Protein AF-A0A8A4ZBW6-F1 (afdb_monomer)

Sequence (138 aa):
MARTRNILTATLVFNSLSALGGGLALVAGALPVPMYLLRNTPFDSFVIPGLFLAIVIGGSSAAAAVASCARMPRSLLVAGAAGVILIGWIAGETILIEGFSWLQGLYLLTGATVVALATHLAGGARSPHRLGRDATRT

pLDDT: mean 86.12, std 10.85, range [53.72, 96.56]

Radius of gyration: 19.09 Å; Cα contacts (8 Å, |Δi|>4): 157; chains: 1; bounding box: 66×22×53 Å

Organism: NCBI:txid2819238

Foldseek 3Di:
DVVLLVLLLVLLQVQLVCLQVQLVCQLVVVDPDDQVLCVQPPDNGSNVVSCCSNCVLNVLSVVLSVCSVVVPPCSLVSQLVSLVSQLVSLVVSCVRSVDDDPVSVVSNVSSVSSNVSSVVVVVVVPPPPPPDPPPPDD

Nearest PDB structures (foldseek):
  1x8z-assembly1_A-2  TM=5.161E-01  e=1.868E+00  Arabidopsis thaliana
  1x8z-assembly3_A  TM=5.161E-01  e=1.868E+00  Arabidopsis thaliana
  1x8z-assembly2_C  TM=4.757E-01  e=4.502E+00  Arabidopsis thaliana
  1x91-assembly1_A  TM=4.937E-01  e=6.035E+00  Arabidopsis thaliana

Mean predicted aligned error: 7.24 Å

Structure (mmCIF, N/CA/C/O backbone):
data_AF-A0A8A4ZBW6-F1
#
_entry.id   AF-A0A8A4ZBW6-F1
#
loop_
_atom_site.group_PDB
_atom_site.id
_atom_site.type_symbol
_atom_site.label_atom_id
_atom_site.label_alt_id
_atom_site.label_comp_id
_atom_site.label_asym_id
_atom_site.label_entity_id
_atom_site.label_seq_id
_atom_site.pdbx_PDB_ins_code
_atom_site.Cartn_x
_atom_site.Cartn_y
_atom_site.Cartn_z
_atom_site.occupancy
_atom_site.B_iso_or_equiv
_atom_site.auth_seq_id
_atom_site.auth_comp_id
_atom_site.auth_asym_id
_atom_site.auth_atom_id
_atom_site.pdbx_PDB_model_num
ATOM 1 N N . MET A 1 1 ? -13.728 -8.208 17.124 1.00 68.94 1 MET A N 1
ATOM 2 C CA . MET A 1 1 ? -13.418 -6.799 16.781 1.00 68.94 1 MET A CA 1
ATOM 3 C C . MET A 1 1 ? -11.929 -6.466 16.926 1.00 68.94 1 MET A C 1
ATOM 5 O O . MET A 1 1 ? -11.327 -6.091 15.929 1.00 68.94 1 MET A O 1
ATOM 9 N N . ALA A 1 2 ? -11.301 -6.634 18.102 1.00 78.62 2 ALA A N 1
ATOM 10 C CA . ALA A 1 2 ? -9.890 -6.254 18.306 1.00 78.62 2 ALA A CA 1
ATOM 11 C C . ALA A 1 2 ? -8.892 -7.005 17.396 1.00 78.62 2 ALA A C 1
ATOM 13 O O . ALA A 1 2 ? -8.080 -6.366 16.736 1.00 78.62 2 ALA A O 1
ATOM 14 N N . ARG A 1 3 ? -9.005 -8.341 17.278 1.00 86.69 3 ARG A N 1
ATOM 15 C CA . ARG A 1 3 ? -8.146 -9.144 16.380 1.00 86.69 3 ARG A CA 1
ATOM 16 C C . ARG A 1 3 ? -8.216 -8.681 14.922 1.00 86.69 3 ARG A C 1
ATOM 18 O O . ARG A 1 3 ? -7.185 -8.457 14.309 1.00 86.69 3 ARG A O 1
ATOM 25 N N . THR A 1 4 ? -9.421 -8.478 14.391 1.00 87.88 4 THR A N 1
ATOM 26 C CA . THR A 1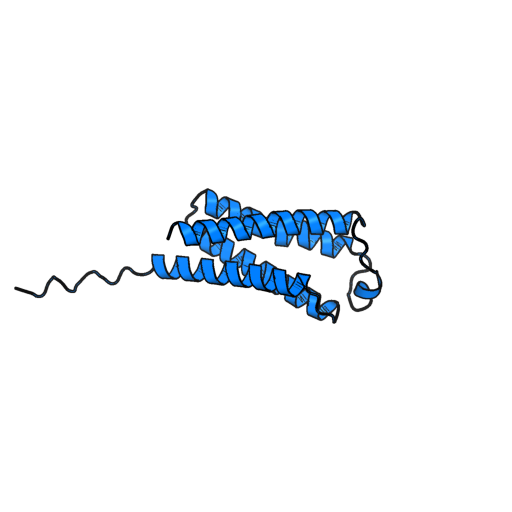 4 ? -9.653 -8.038 13.005 1.00 87.88 4 THR A CA 1
ATOM 27 C C . THR A 1 4 ? -8.993 -6.691 12.710 1.00 87.88 4 THR A C 1
ATOM 29 O O . THR A 1 4 ? -8.374 -6.523 11.665 1.00 87.88 4 THR A O 1
ATOM 32 N N . ARG A 1 5 ? -9.076 -5.738 13.650 1.00 87.31 5 ARG A N 1
ATOM 33 C CA . ARG A 1 5 ? -8.444 -4.423 13.492 1.00 87.31 5 ARG A CA 1
ATOM 34 C C . ARG A 1 5 ? -6.919 -4.508 13.557 1.00 87.31 5 ARG A C 1
ATOM 36 O O . ARG A 1 5 ? -6.253 -3.821 12.797 1.00 87.31 5 ARG A O 1
ATOM 43 N N . ASN A 1 6 ? -6.379 -5.377 14.413 1.00 91.62 6 ASN A N 1
ATOM 44 C CA . ASN A 1 6 ? -4.936 -5.610 14.482 1.00 91.62 6 ASN A CA 1
ATOM 45 C C . ASN A 1 6 ? -4.400 -6.219 13.182 1.00 91.62 6 ASN A C 1
ATOM 47 O O . ASN A 1 6 ? -3.356 -5.782 12.713 1.00 91.62 6 ASN A O 1
ATOM 51 N N . ILE A 1 7 ? -5.123 -7.174 12.582 1.00 94.00 7 ILE A N 1
ATOM 52 C CA . ILE A 1 7 ? -4.751 -7.757 11.284 1.00 94.00 7 ILE A CA 1
ATOM 53 C C . ILE A 1 7 ? -4.755 -6.671 10.204 1.00 94.00 7 ILE A C 1
ATOM 55 O O . ILE A 1 7 ? -3.763 -6.529 9.502 1.00 94.00 7 ILE A O 1
ATOM 59 N N . LEU A 1 8 ? -5.811 -5.850 10.132 1.00 93.31 8 LEU A N 1
ATOM 60 C CA . LEU A 1 8 ? -5.886 -4.732 9.186 1.00 93.31 8 LEU A CA 1
ATOM 61 C C . LEU A 1 8 ? -4.674 -3.797 9.318 1.00 93.31 8 LEU A C 1
ATOM 63 O O . LEU A 1 8 ? -4.006 -3.513 8.327 1.00 93.31 8 LEU A O 1
ATOM 67 N N . THR A 1 9 ? -4.368 -3.343 10.538 1.00 93.56 9 THR A N 1
ATOM 68 C CA . THR A 1 9 ? -3.215 -2.470 10.787 1.00 93.56 9 THR A CA 1
ATOM 69 C C . THR A 1 9 ? -1.902 -3.152 10.408 1.00 93.56 9 THR A C 1
ATOM 71 O O . THR A 1 9 ? -1.068 -2.525 9.763 1.00 93.56 9 THR A O 1
ATOM 74 N N . ALA A 1 10 ? -1.714 -4.426 10.762 1.00 95.81 10 ALA A N 1
ATOM 75 C CA . ALA A 1 10 ? -0.501 -5.169 10.430 1.00 95.81 10 ALA A CA 1
ATOM 76 C C . ALA A 1 10 ? -0.305 -5.291 8.911 1.00 95.81 10 ALA A C 1
ATOM 78 O O . ALA A 1 10 ? 0.793 -5.041 8.419 1.00 95.81 10 ALA A O 1
ATOM 79 N N . THR A 1 11 ? -1.367 -5.594 8.158 1.00 94.69 11 THR A N 1
ATOM 80 C CA . THR A 1 11 ? -1.314 -5.654 6.690 1.00 94.69 11 THR A CA 1
ATOM 81 C C . THR A 1 11 ? -1.006 -4.288 6.075 1.00 94.69 11 THR A C 1
ATOM 83 O O . THR A 1 11 ? -0.214 -4.211 5.141 1.00 94.69 11 THR A O 1
ATOM 86 N N . LEU A 1 12 ? -1.568 -3.199 6.611 1.00 94.88 12 LEU A N 1
ATOM 87 C CA . LEU A 1 12 ? -1.273 -1.837 6.147 1.00 94.88 12 LEU A CA 1
ATOM 88 C C . LEU A 1 12 ? 0.181 -1.430 6.412 1.00 94.88 12 LEU A C 1
ATOM 90 O O . LEU A 1 12 ? 0.821 -0.848 5.539 1.00 94.88 12 LEU A O 1
ATOM 94 N N . VAL A 1 13 ? 0.715 -1.756 7.594 1.00 96.44 13 VAL A N 1
ATOM 95 C CA . VAL A 1 13 ? 2.126 -1.510 7.929 1.00 96.44 13 VAL A CA 1
ATOM 96 C C . VAL A 1 13 ? 3.037 -2.321 7.014 1.00 96.44 13 VAL A C 1
ATOM 98 O O . VAL A 1 13 ? 3.977 -1.763 6.456 1.00 96.44 13 VAL A O 1
ATOM 101 N N . PHE A 1 14 ? 2.734 -3.604 6.809 1.00 96.56 14 PHE A N 1
ATOM 102 C CA . PHE A 1 14 ? 3.474 -4.455 5.879 1.00 96.56 14 PHE A CA 1
ATOM 103 C C . PHE A 1 14 ? 3.480 -3.862 4.465 1.00 96.56 14 PHE A C 1
ATOM 105 O O . PHE A 1 14 ? 4.548 -3.604 3.921 1.00 96.56 14 PHE A O 1
ATOM 112 N N . ASN A 1 15 ? 2.305 -3.550 3.909 1.00 95.00 15 ASN A N 1
ATOM 113 C CA . ASN A 1 15 ? 2.189 -2.959 2.575 1.00 95.00 15 ASN A CA 1
ATOM 114 C C . ASN A 1 15 ? 2.945 -1.628 2.469 1.00 95.00 15 ASN A C 1
ATOM 116 O O . ASN A 1 15 ? 3.604 -1.382 1.464 1.00 95.00 15 ASN A O 1
ATOM 120 N N . SER A 1 16 ? 2.885 -0.786 3.505 1.00 94.94 16 SER A N 1
ATOM 121 C CA . SER A 1 16 ? 3.609 0.484 3.540 1.00 94.94 16 SER A CA 1
ATOM 122 C C . SER A 1 16 ? 5.123 0.280 3.499 1.00 94.94 16 SER A C 1
ATOM 124 O O . SER A 1 16 ? 5.782 0.831 2.620 1.00 94.94 16 SER A O 1
ATOM 126 N N . LEU A 1 17 ? 5.674 -0.542 4.395 1.00 95.94 17 LEU A N 1
ATOM 127 C CA . LEU A 1 17 ? 7.116 -0.789 4.464 1.00 95.94 17 LEU A CA 1
ATOM 128 C C . LEU A 1 17 ? 7.634 -1.461 3.191 1.00 95.94 17 LEU A C 1
ATOM 130 O O . LEU A 1 17 ? 8.662 -1.050 2.655 1.00 95.94 17 LEU A O 1
ATOM 134 N N . SER A 1 18 ? 6.900 -2.446 2.678 1.00 93.50 18 SER A N 1
ATOM 135 C CA . SER A 1 18 ? 7.243 -3.136 1.440 1.00 93.50 18 SER A CA 1
ATOM 136 C C . SER A 1 18 ? 7.199 -2.213 0.223 1.00 93.50 18 SER A C 1
ATOM 138 O O . SER A 1 18 ? 8.109 -2.266 -0.600 1.00 93.50 18 SER A O 1
ATOM 140 N N . ALA A 1 19 ? 6.193 -1.339 0.107 1.00 92.19 19 ALA A N 1
ATOM 141 C CA . ALA A 1 19 ? 6.081 -0.405 -1.013 1.00 92.19 19 ALA A CA 1
ATOM 142 C C . ALA A 1 19 ? 7.113 0.730 -0.940 1.00 92.19 19 ALA A C 1
ATOM 144 O O . ALA A 1 19 ? 7.673 1.111 -1.965 1.00 92.19 19 ALA A O 1
ATOM 145 N N . LEU A 1 20 ? 7.418 1.234 0.260 1.00 93.12 20 LEU A N 1
ATOM 146 C CA . LEU A 1 20 ? 8.490 2.211 0.465 1.00 93.12 20 LEU A CA 1
ATOM 147 C C . LEU A 1 20 ? 9.855 1.603 0.134 1.00 93.12 20 LEU A C 1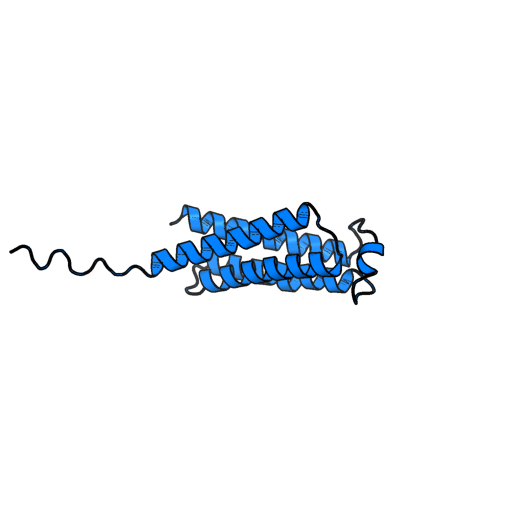
ATOM 149 O O . LEU A 1 20 ? 10.608 2.182 -0.644 1.00 93.12 20 LEU A O 1
ATOM 153 N N . GLY A 1 21 ? 10.156 0.421 0.677 1.00 92.38 21 GLY A N 1
ATOM 154 C CA . GLY A 1 21 ? 11.413 -0.278 0.417 1.00 92.38 21 GLY A CA 1
ATOM 155 C C . GLY A 1 21 ? 11.563 -0.673 -1.051 1.00 92.38 21 GLY A C 1
ATOM 156 O O . GLY A 1 21 ? 12.582 -0.368 -1.665 1.00 92.38 21 GLY A O 1
ATOM 157 N N . GLY A 1 22 ? 10.532 -1.288 -1.633 1.00 89.44 22 GLY A N 1
ATOM 158 C CA . GLY A 1 22 ? 10.510 -1.679 -3.041 1.00 89.44 22 GLY A CA 1
ATOM 159 C C . GLY A 1 22 ? 10.598 -0.480 -3.982 1.00 89.44 22 GLY A C 1
ATOM 160 O O . GLY A 1 22 ? 11.416 -0.492 -4.895 1.00 89.44 22 GLY A O 1
ATOM 161 N N . GLY A 1 23 ? 9.826 0.580 -3.727 1.00 90.75 23 GLY A N 1
ATOM 162 C CA . GLY A 1 23 ? 9.845 1.805 -4.527 1.00 90.75 23 GLY A CA 1
ATOM 163 C C . GLY A 1 23 ? 11.197 2.516 -4.487 1.00 90.75 23 GLY A C 1
ATOM 164 O O . GLY A 1 23 ? 11.744 2.844 -5.537 1.00 90.75 23 GLY A O 1
ATOM 165 N N . LEU A 1 24 ? 11.789 2.689 -3.300 1.00 92.19 24 LEU A N 1
ATOM 166 C CA . LEU A 1 24 ? 13.118 3.297 -3.156 1.00 92.19 24 LEU A CA 1
ATOM 167 C C . LEU A 1 24 ? 14.220 2.440 -3.788 1.00 92.19 24 LEU A C 1
ATOM 169 O O . LEU A 1 24 ? 15.086 2.979 -4.473 1.00 92.19 24 LEU A O 1
ATOM 173 N N . ALA A 1 25 ? 14.179 1.119 -3.603 1.00 90.56 25 ALA A N 1
ATOM 174 C CA . ALA A 1 25 ? 15.142 0.211 -4.222 1.00 90.56 25 ALA A CA 1
ATOM 175 C C . ALA A 1 25 ? 15.031 0.220 -5.755 1.00 90.56 25 ALA A C 1
ATOM 177 O O . ALA A 1 25 ? 16.046 0.134 -6.447 1.00 90.56 25 ALA A O 1
ATOM 178 N N . LEU A 1 26 ? 13.814 0.372 -6.283 1.00 88.38 26 LEU A N 1
ATOM 179 C CA . LEU A 1 26 ? 13.565 0.481 -7.714 1.00 88.38 26 LEU A CA 1
ATOM 180 C C . LEU A 1 26 ? 14.090 1.810 -8.283 1.00 88.38 26 LEU A C 1
ATOM 182 O O . LEU A 1 26 ? 14.771 1.806 -9.306 1.00 88.38 26 LEU A O 1
ATOM 186 N N . VAL A 1 27 ? 13.857 2.930 -7.587 1.00 90.12 27 VAL A N 1
ATOM 187 C CA . VAL A 1 27 ? 14.416 4.248 -7.951 1.00 90.12 27 VAL A CA 1
ATOM 188 C C . VAL A 1 27 ? 15.945 4.237 -7.910 1.00 90.12 27 VAL A C 1
ATOM 190 O O . VAL A 1 27 ? 16.585 4.799 -8.793 1.00 90.12 27 VAL A O 1
ATOM 193 N N . ALA A 1 28 ? 16.536 3.578 -6.912 1.00 89.38 28 ALA A N 1
ATOM 194 C CA . ALA A 1 28 ? 17.984 3.460 -6.770 1.00 89.38 28 ALA A CA 1
ATOM 195 C C . ALA A 1 28 ? 18.630 2.501 -7.790 1.00 89.38 28 ALA A C 1
ATOM 197 O O . ALA A 1 28 ? 19.853 2.383 -7.813 1.00 89.38 28 ALA A O 1
ATOM 198 N N . GLY A 1 29 ? 17.837 1.777 -8.592 1.00 84.94 29 GLY A N 1
ATOM 199 C CA . GLY A 1 29 ? 18.344 0.733 -9.489 1.00 84.94 29 GLY A CA 1
ATOM 200 C C . GLY A 1 29 ? 18.975 -0.452 -8.748 1.00 84.94 29 GLY A C 1
ATOM 201 O O . GLY A 1 29 ? 19.755 -1.201 -9.329 1.00 84.94 29 GLY A O 1
ATOM 202 N N . ALA A 1 30 ? 18.661 -0.622 -7.461 1.00 84.00 30 ALA A N 1
ATOM 203 C CA . ALA A 1 30 ? 19.219 -1.671 -6.611 1.00 84.00 30 ALA A CA 1
ATOM 204 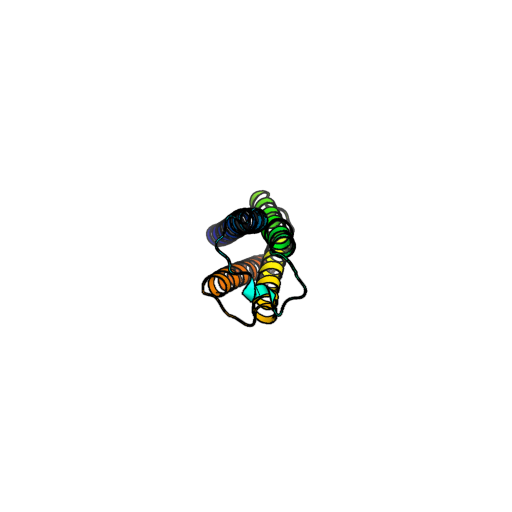C C . ALA A 1 30 ? 18.547 -3.037 -6.836 1.00 84.00 30 ALA A C 1
ATOM 206 O O . ALA A 1 30 ? 19.057 -4.064 -6.389 1.00 84.00 30 ALA A O 1
ATOM 207 N N . LEU A 1 31 ? 17.394 -3.057 -7.514 1.00 80.06 31 LEU A N 1
ATOM 208 C CA . LEU A 1 31 ? 16.702 -4.282 -7.896 1.00 80.06 31 LEU A CA 1
ATOM 209 C C . LEU A 1 31 ? 17.131 -4.714 -9.308 1.00 80.06 31 LEU A C 1
ATOM 211 O O . LEU A 1 31 ? 17.106 -3.887 -10.220 1.00 80.06 31 LEU A O 1
ATOM 215 N N . PRO A 1 32 ? 17.459 -6.001 -9.529 1.00 76.50 32 PRO A N 1
ATOM 216 C CA . PRO A 1 32 ? 17.844 -6.528 -10.837 1.00 76.50 32 PRO A CA 1
ATOM 217 C C . PRO A 1 32 ? 16.608 -6.737 -11.730 1.00 76.50 32 PRO A C 1
ATOM 219 O O . PRO A 1 32 ? 16.283 -7.859 -12.119 1.00 76.50 32 PRO A O 1
ATOM 222 N N . VAL A 1 33 ? 15.874 -5.659 -12.018 1.00 78.19 33 VAL A N 1
ATOM 223 C CA . VAL A 1 33 ? 14.667 -5.691 -12.852 1.00 78.19 33 VAL A CA 1
ATOM 224 C C . VAL A 1 33 ? 15.048 -5.380 -14.302 1.00 78.19 33 VAL A C 1
ATOM 226 O O . VAL A 1 33 ? 15.660 -4.344 -14.568 1.00 78.19 33 VAL A O 1
ATOM 229 N N . PRO A 1 34 ? 14.721 -6.256 -15.262 1.00 80.44 34 PRO A N 1
ATOM 230 C CA . PRO A 1 34 ? 15.166 -6.078 -16.633 1.00 80.44 34 PRO A CA 1
ATOM 231 C C . PRO A 1 34 ? 14.360 -4.994 -17.368 1.00 80.44 34 PRO A C 1
ATOM 233 O O . PRO A 1 34 ? 13.131 -4.981 -17.342 1.00 80.44 34 PRO A O 1
ATOM 236 N N . MET A 1 35 ? 15.062 -4.120 -18.097 1.00 75.50 35 MET A N 1
ATOM 237 C CA . MET A 1 35 ? 14.473 -2.972 -18.809 1.00 75.50 35 MET A CA 1
ATOM 238 C C . MET A 1 35 ? 13.471 -3.352 -19.910 1.00 75.50 35 MET A C 1
ATOM 240 O O . MET A 1 35 ? 12.659 -2.521 -20.304 1.00 75.50 35 MET A O 1
ATOM 244 N N . TYR A 1 36 ? 13.485 -4.595 -20.412 1.00 76.38 36 TYR A N 1
ATOM 245 C CA . TYR A 1 36 ? 12.522 -5.023 -21.436 1.00 76.38 36 TYR A CA 1
ATOM 246 C C . TYR A 1 36 ? 11.072 -4.971 -20.934 1.00 76.38 36 TYR A C 1
ATOM 248 O O . TYR A 1 36 ? 10.169 -4.842 -21.753 1.00 76.38 36 TYR A O 1
ATOM 256 N N . LEU A 1 37 ? 10.851 -5.024 -19.613 1.00 75.06 37 LEU A N 1
ATOM 257 C CA . LEU A 1 37 ? 9.521 -4.905 -19.012 1.00 75.06 37 LEU A CA 1
ATOM 258 C C . LEU A 1 37 ? 8.897 -3.521 -19.240 1.00 75.06 37 LEU A C 1
ATOM 260 O O . LEU A 1 37 ? 7.678 -3.402 -19.203 1.00 75.06 37 LEU A O 1
ATOM 264 N N . LEU A 1 38 ? 9.704 -2.489 -19.520 1.00 77.56 38 LEU A N 1
ATOM 265 C CA . LEU A 1 38 ? 9.194 -1.163 -19.873 1.00 77.56 38 LEU A CA 1
ATOM 266 C C . LEU A 1 38 ? 8.858 -1.014 -21.356 1.00 77.56 38 LEU A C 1
ATOM 268 O O . LEU A 1 38 ? 8.267 -0.005 -21.726 1.00 77.56 38 LEU A O 1
ATOM 272 N N . ARG A 1 39 ? 9.216 -1.977 -22.217 1.00 77.44 39 ARG A N 1
ATOM 273 C CA . ARG A 1 39 ? 9.126 -1.825 -23.680 1.00 77.44 39 ARG A CA 1
ATOM 274 C C . ARG A 1 39 ? 7.702 -1.524 -24.170 1.00 77.44 39 ARG A C 1
ATOM 276 O O . ARG A 1 39 ? 7.551 -0.833 -25.170 1.00 77.44 39 ARG A O 1
ATOM 283 N N . ASN A 1 40 ? 6.693 -2.011 -23.450 1.00 76.38 40 ASN A N 1
ATOM 284 C CA . ASN A 1 40 ? 5.274 -1.793 -23.746 1.00 76.38 40 ASN A CA 1
ATOM 285 C C . ASN A 1 40 ? 4.641 -0.690 -22.874 1.00 76.38 40 ASN A C 1
ATOM 287 O O . ASN A 1 40 ? 3.437 -0.454 -22.927 1.00 76.38 40 ASN A O 1
ATOM 291 N N . THR A 1 41 ? 5.447 0.003 -22.068 1.00 78.06 41 THR A N 1
ATOM 292 C CA . THR A 1 41 ? 5.002 1.051 -21.145 1.00 78.06 41 THR A CA 1
ATOM 293 C C . THR A 1 41 ? 5.406 2.432 -21.666 1.00 78.06 41 THR A C 1
ATOM 295 O O . THR A 1 41 ? 6.389 2.545 -22.395 1.00 78.06 41 THR A O 1
ATOM 298 N N . PRO A 1 42 ? 4.720 3.514 -21.263 1.00 80.12 42 PRO A N 1
ATOM 299 C CA . PRO A 1 42 ? 5.108 4.877 -21.633 1.00 80.12 42 PRO A CA 1
ATOM 300 C C . PRO A 1 42 ? 6.324 5.404 -20.844 1.00 80.12 42 PRO A C 1
ATOM 302 O O . PRO A 1 42 ? 6.564 6.609 -20.833 1.00 80.12 42 PRO A O 1
ATOM 305 N N . PHE A 1 43 ? 7.046 4.546 -20.117 1.00 82.75 43 PHE A N 1
ATOM 306 C CA . PHE A 1 43 ? 8.130 4.941 -19.224 1.00 82.75 43 PHE A CA 1
ATOM 307 C C . PHE A 1 43 ? 9.490 4.520 -19.789 1.00 82.75 43 PHE A C 1
ATOM 309 O O . PHE A 1 43 ? 9.686 3.365 -20.147 1.00 82.75 43 PHE A O 1
ATOM 316 N N . ASP A 1 44 ? 10.460 5.434 -19.765 1.00 82.56 44 ASP A N 1
ATOM 317 C CA . ASP A 1 44 ? 11.842 5.150 -20.188 1.00 82.56 44 ASP A CA 1
ATOM 318 C C . ASP A 1 44 ? 12.730 4.632 -19.040 1.00 82.56 44 ASP A C 1
ATOM 320 O O . ASP A 1 44 ? 13.856 4.183 -19.252 1.00 82.56 44 ASP A O 1
ATOM 324 N N . SER A 1 45 ? 12.251 4.713 -17.793 1.00 84.62 45 SER A N 1
ATOM 325 C CA . SER A 1 45 ? 12.972 4.249 -16.604 1.00 84.62 45 SER A CA 1
ATOM 326 C C . SER A 1 45 ? 12.027 3.833 -15.477 1.00 84.62 45 SER A C 1
ATOM 328 O O . SER A 1 45 ? 10.891 4.301 -15.383 1.00 84.62 45 SER A O 1
ATOM 330 N N . PHE A 1 46 ? 12.522 3.003 -14.556 1.00 86.25 46 PHE A N 1
ATOM 331 C CA . PHE A 1 46 ? 11.761 2.573 -13.382 1.00 86.25 46 PHE A CA 1
ATOM 332 C C . PHE A 1 46 ? 11.640 3.636 -12.272 1.00 86.25 46 PHE A C 1
ATOM 334 O O . PHE A 1 46 ? 11.008 3.382 -11.246 1.00 86.25 46 PHE A O 1
ATOM 341 N N . VAL A 1 47 ? 12.198 4.838 -12.460 1.00 88.88 47 VAL A N 1
ATOM 342 C CA . VAL A 1 47 ? 12.150 5.912 -11.454 1.00 88.88 47 VAL A CA 1
ATOM 343 C C . VAL A 1 47 ? 10.713 6.366 -11.203 1.00 88.88 47 VAL A C 1
ATOM 345 O O . VAL A 1 47 ? 10.292 6.461 -10.053 1.00 88.88 47 VAL A O 1
ATOM 348 N N . ILE A 1 48 ? 9.938 6.608 -12.265 1.00 89.69 48 ILE A N 1
ATOM 349 C CA . ILE A 1 48 ? 8.545 7.062 -12.137 1.00 89.69 48 ILE A CA 1
ATOM 350 C C . ILE A 1 48 ? 7.670 5.976 -11.480 1.00 89.69 48 ILE A C 1
ATOM 352 O O . ILE A 1 48 ? 7.029 6.284 -10.470 1.00 89.69 48 ILE A O 1
ATOM 356 N N . PRO A 1 49 ? 7.681 4.708 -11.947 1.00 88.44 49 PRO A N 1
ATOM 357 C CA . PRO A 1 49 ? 7.004 3.615 -11.247 1.00 88.44 49 PRO A CA 1
ATOM 358 C C . PRO A 1 49 ? 7.437 3.459 -9.782 1.00 88.44 49 PRO A C 1
ATOM 360 O O . PRO A 1 49 ? 6.594 3.279 -8.904 1.00 88.44 49 PRO A O 1
ATOM 363 N N . GLY A 1 50 ? 8.736 3.577 -9.494 1.00 90.81 50 GLY A N 1
ATOM 364 C CA . GLY A 1 50 ? 9.277 3.438 -8.141 1.00 90.81 50 GLY A CA 1
ATOM 365 C C . GLY A 1 50 ? 8.836 4.557 -7.194 1.00 90.81 50 GLY A C 1
ATOM 366 O O . GLY A 1 50 ? 8.463 4.289 -6.050 1.00 90.81 50 GLY A O 1
ATOM 367 N N . LEU A 1 51 ? 8.789 5.803 -7.673 1.00 92.75 51 LEU A N 1
ATOM 368 C CA . LEU A 1 51 ? 8.239 6.928 -6.913 1.00 92.75 51 LEU A CA 1
ATOM 369 C C . LEU A 1 51 ? 6.741 6.761 -6.659 1.00 92.75 51 LEU A C 1
ATOM 371 O O . LEU A 1 51 ? 6.276 7.052 -5.557 1.00 92.75 51 LEU A O 1
ATOM 375 N N . PHE A 1 52 ? 5.987 6.264 -7.640 1.00 92.75 52 PHE A N 1
ATOM 376 C CA . PHE A 1 52 ? 4.563 5.989 -7.463 1.00 92.75 52 PHE A CA 1
ATOM 377 C C . PHE A 1 52 ? 4.332 4.905 -6.399 1.00 92.75 52 PHE A C 1
ATOM 379 O O . PHE A 1 52 ? 3.507 5.084 -5.499 1.00 92.75 52 PHE A O 1
ATOM 386 N N . LEU A 1 53 ? 5.120 3.826 -6.431 1.00 92.00 53 LEU A N 1
ATOM 387 C CA . LEU A 1 53 ? 5.139 2.792 -5.393 1.00 92.00 53 LEU A CA 1
ATOM 388 C C . LEU A 1 53 ? 5.436 3.378 -4.006 1.00 92.00 53 LEU A C 1
ATOM 390 O O . LEU A 1 53 ? 4.680 3.144 -3.065 1.00 92.00 53 LEU A O 1
ATOM 394 N N . ALA A 1 54 ? 6.488 4.182 -3.866 1.00 92.75 54 ALA A N 1
ATOM 395 C CA . ALA A 1 54 ? 6.862 4.736 -2.568 1.00 92.75 54 ALA A CA 1
ATOM 396 C C . ALA A 1 54 ? 5.822 5.745 -2.039 1.00 92.75 54 ALA A C 1
ATOM 398 O O . ALA A 1 54 ? 5.363 5.641 -0.900 1.00 92.75 54 ALA A O 1
ATOM 399 N N . ILE A 1 55 ? 5.424 6.716 -2.862 1.00 94.56 55 ILE A N 1
ATOM 400 C CA . ILE A 1 55 ? 4.606 7.855 -2.428 1.00 94.56 55 ILE A CA 1
ATOM 401 C C . ILE A 1 55 ? 3.127 7.484 -2.386 1.00 94.56 55 ILE A C 1
ATOM 403 O O . ILE A 1 55 ? 2.465 7.694 -1.371 1.00 94.56 55 ILE A O 1
ATOM 407 N N . VAL A 1 56 ? 2.589 6.935 -3.475 1.00 95.00 56 VAL A N 1
ATOM 408 C CA . VAL A 1 56 ? 1.147 6.700 -3.595 1.00 95.00 56 VAL A CA 1
ATOM 409 C C . VAL A 1 56 ? 0.763 5.434 -2.844 1.00 95.00 56 VAL A C 1
ATOM 411 O O . VAL A 1 56 ? -0.098 5.481 -1.965 1.00 95.00 56 VAL A O 1
ATOM 414 N N . ILE A 1 57 ? 1.424 4.311 -3.124 1.00 95.38 57 ILE A N 1
ATOM 415 C CA . ILE A 1 57 ? 1.091 3.027 -2.488 1.00 95.38 57 ILE A CA 1
ATOM 416 C C . ILE A 1 57 ? 1.593 2.992 -1.042 1.00 95.38 57 ILE A C 1
ATOM 418 O O . ILE A 1 57 ? 0.818 2.737 -0.111 1.00 95.38 57 ILE A O 1
ATOM 422 N N . GLY A 1 58 ? 2.875 3.302 -0.843 1.00 93.75 58 GLY A N 1
ATOM 423 C CA . GLY A 1 58 ? 3.510 3.334 0.471 1.00 93.75 58 GLY A CA 1
ATOM 424 C C . GLY A 1 58 ? 2.910 4.399 1.383 1.00 93.75 58 GLY A C 1
ATOM 425 O O . GLY A 1 58 ? 2.568 4.097 2.531 1.00 93.75 58 GLY A O 1
ATOM 426 N N . GLY A 1 59 ? 2.710 5.615 0.866 1.00 94.00 59 GLY A N 1
ATOM 427 C CA . GLY A 1 59 ? 2.138 6.733 1.617 1.00 94.00 59 GLY A CA 1
ATOM 428 C C . GLY A 1 59 ? 0.660 6.555 1.965 1.00 94.00 59 GLY A C 1
ATOM 429 O O . GLY A 1 59 ? 0.282 6.798 3.112 1.00 94.00 59 GLY A O 1
ATOM 430 N N . SER A 1 60 ? -0.182 6.070 1.042 1.00 95.00 60 SER A N 1
ATOM 431 C CA . SER A 1 60 ? -1.596 5.793 1.364 1.00 95.00 60 SER A CA 1
ATOM 432 C C . SER A 1 60 ? -1.738 4.682 2.410 1.00 95.00 60 SER A C 1
ATOM 434 O O . SER A 1 60 ? -2.520 4.820 3.356 1.00 95.00 60 SER A O 1
ATOM 436 N N . SER A 1 61 ? -0.923 3.626 2.310 1.00 94.56 61 SER A N 1
ATOM 437 C CA . SER A 1 61 ? -0.880 2.541 3.298 1.00 94.56 61 SER A CA 1
ATOM 438 C C . SER A 1 61 ? -0.369 3.025 4.659 1.00 94.56 61 SER A C 1
ATOM 440 O O . SER A 1 61 ? -0.946 2.673 5.690 1.00 94.56 61 SER A O 1
ATOM 442 N N . ALA A 1 62 ? 0.654 3.889 4.680 1.00 95.00 62 ALA A N 1
ATOM 443 C CA . ALA A 1 62 ? 1.163 4.510 5.903 1.00 95.00 62 ALA A CA 1
ATOM 444 C C . ALA A 1 62 ? 0.093 5.379 6.578 1.00 95.00 62 ALA A C 1
ATOM 446 O O . ALA A 1 62 ? -0.169 5.232 7.774 1.00 95.00 62 ALA A O 1
ATOM 447 N N . ALA A 1 63 ? -0.578 6.242 5.811 1.00 94.81 63 ALA A N 1
ATOM 448 C CA . ALA A 1 63 ? -1.646 7.100 6.315 1.00 94.81 63 ALA A CA 1
ATOM 449 C C . ALA A 1 63 ? -2.808 6.276 6.894 1.00 94.81 63 ALA A C 1
ATOM 451 O O . ALA A 1 63 ? -3.312 6.579 7.978 1.00 94.81 63 ALA A O 1
ATOM 452 N N . ALA A 1 64 ? -3.196 5.191 6.219 1.00 93.94 64 ALA A N 1
ATOM 453 C CA . ALA A 1 64 ? -4.213 4.264 6.703 1.00 93.94 64 ALA A CA 1
ATOM 454 C C . ALA A 1 64 ? -3.792 3.533 7.991 1.00 93.94 64 ALA A C 1
ATOM 456 O O . ALA A 1 64 ? -4.613 3.368 8.904 1.00 93.94 64 ALA A O 1
ATOM 457 N N . ALA A 1 65 ? -2.526 3.113 8.086 1.00 93.19 65 ALA A N 1
ATOM 458 C CA . ALA A 1 65 ? -1.974 2.480 9.281 1.00 93.19 65 ALA A CA 1
ATOM 459 C C . ALA A 1 65 ? -1.991 3.446 10.474 1.00 93.19 65 ALA A C 1
ATOM 461 O O . ALA A 1 65 ? -2.519 3.103 11.536 1.00 93.19 65 ALA A O 1
ATOM 462 N N . VAL A 1 66 ? -1.509 4.679 10.282 1.00 94.56 66 VAL A N 1
ATOM 463 C CA . VAL A 1 66 ? -1.523 5.737 11.306 1.00 94.56 66 VAL A CA 1
ATOM 464 C C . VAL A 1 66 ? -2.953 6.050 11.739 1.00 94.56 66 VAL A C 1
ATOM 466 O O . VAL A 1 66 ? -3.237 6.047 12.938 1.00 94.56 66 VAL A O 1
ATOM 469 N N . ALA A 1 67 ? -3.884 6.224 10.796 1.00 92.38 67 ALA A N 1
ATOM 470 C CA . ALA A 1 67 ? -5.290 6.474 11.109 1.00 92.38 67 ALA A CA 1
ATOM 471 C C . ALA A 1 67 ? -5.926 5.323 11.915 1.00 92.38 67 ALA A C 1
ATOM 473 O O . ALA A 1 67 ? -6.726 5.567 12.825 1.00 92.38 67 ALA A O 1
ATOM 474 N N . SER A 1 68 ? -5.555 4.071 11.621 1.00 90.75 68 SER A N 1
ATOM 475 C CA . SER A 1 68 ? -6.033 2.878 12.339 1.00 90.75 68 SER A CA 1
ATOM 476 C C . SER A 1 68 ? -5.434 2.739 13.745 1.00 90.75 68 SER A C 1
ATOM 478 O O . SER A 1 68 ? -6.135 2.313 14.676 1.00 90.75 68 SER A O 1
ATOM 480 N N . CYS A 1 69 ? -4.170 3.131 13.929 1.00 90.19 69 CYS A N 1
ATOM 481 C CA . CYS A 1 69 ? -3.508 3.211 15.236 1.00 90.19 69 CYS A CA 1
ATOM 482 C C . CYS A 1 69 ? -4.103 4.325 16.105 1.00 90.19 69 CYS A C 1
ATOM 484 O O . CYS A 1 69 ? -4.487 4.069 17.247 1.00 90.19 69 CYS A O 1
ATOM 486 N N . ALA A 1 70 ? -4.281 5.518 15.537 1.00 90.62 70 ALA A N 1
ATOM 487 C CA . ALA A 1 70 ? -4.871 6.682 16.198 1.00 90.62 70 ALA A CA 1
ATOM 488 C C . ALA A 1 70 ? -6.390 6.558 16.434 1.00 90.62 70 ALA A C 1
ATOM 490 O O . ALA A 1 70 ? -7.004 7.465 16.988 1.00 90.62 70 ALA A O 1
ATOM 491 N N . ARG A 1 71 ? -7.013 5.439 16.027 1.00 85.56 71 ARG A N 1
ATOM 492 C CA . ARG A 1 71 ? -8.459 5.179 16.159 1.00 85.56 71 ARG A CA 1
ATOM 493 C C . ARG A 1 71 ? -9.323 6.287 15.551 1.00 85.56 71 ARG A C 1
ATOM 495 O O . ARG A 1 71 ? -10.395 6.596 16.066 1.00 85.56 71 ARG A O 1
ATOM 502 N N . MET A 1 72 ? -8.872 6.869 14.442 1.00 88.56 72 MET A N 1
ATOM 503 C CA . MET A 1 72 ? -9.607 7.944 13.786 1.00 88.56 72 MET A CA 1
ATOM 504 C C . MET A 1 72 ? -10.974 7.446 13.286 1.00 88.56 72 MET A C 1
ATOM 506 O O . MET A 1 72 ? -11.072 6.316 12.789 1.00 88.56 72 MET A O 1
ATOM 510 N N . PRO A 1 73 ? -12.022 8.291 13.321 1.00 82.38 73 PRO A N 1
ATOM 511 C CA . PRO A 1 73 ? -13.374 7.903 12.909 1.00 82.38 73 PRO A CA 1
ATOM 512 C C . PRO A 1 73 ? -13.460 7.503 11.427 1.00 82.38 73 PRO A C 1
ATOM 514 O O . PRO A 1 73 ? -14.307 6.701 11.047 1.00 82.38 73 PRO A O 1
ATOM 517 N N . ARG A 1 74 ? -12.550 8.014 10.586 1.00 88.19 74 ARG A N 1
ATOM 518 C CA . ARG A 1 74 ? -12.458 7.687 9.152 1.00 88.19 74 ARG A CA 1
ATOM 519 C C . ARG A 1 74 ? -11.405 6.622 8.822 1.00 88.19 74 ARG A C 1
ATOM 521 O O . ARG A 1 74 ? -11.160 6.373 7.648 1.00 88.19 74 ARG A O 1
ATOM 528 N N . SER A 1 75 ? -10.801 5.971 9.819 1.00 89.31 75 SER A N 1
ATOM 529 C CA . SER A 1 75 ? -9.716 4.990 9.621 1.00 89.31 75 SER A CA 1
ATOM 530 C C . SER A 1 75 ? -10.071 3.870 8.639 1.00 89.31 75 SER A C 1
ATOM 532 O O . SER A 1 75 ? -9.278 3.559 7.759 1.00 89.31 75 SER A O 1
ATOM 534 N N . LEU A 1 76 ? -11.285 3.319 8.726 1.00 90.75 76 LEU A N 1
ATOM 535 C CA . LEU A 1 76 ? -11.746 2.246 7.838 1.00 90.75 76 LEU A CA 1
ATOM 536 C C . LEU A 1 76 ? -11.938 2.712 6.388 1.00 90.75 76 LEU A C 1
ATOM 538 O O . LEU A 1 76 ? -11.647 1.961 5.465 1.00 90.75 76 LEU A O 1
ATOM 542 N N . LEU A 1 77 ? -12.393 3.953 6.184 1.00 91.94 77 LEU A N 1
ATOM 543 C CA . LEU A 1 77 ? -12.510 4.548 4.848 1.00 91.94 77 LEU A CA 1
ATOM 544 C C . LEU A 1 77 ? -11.131 4.747 4.218 1.00 91.94 77 LEU A C 1
ATOM 546 O O . LEU A 1 77 ? -10.927 4.368 3.069 1.00 91.94 77 LEU A O 1
ATOM 550 N N . VAL A 1 78 ? -10.182 5.291 4.985 1.00 93.94 78 VAL A N 1
ATOM 551 C CA . VAL A 1 78 ? -8.803 5.507 4.523 1.00 93.94 78 VAL A CA 1
ATOM 552 C C . VAL A 1 78 ? -8.115 4.169 4.229 1.00 93.94 78 VAL A C 1
ATOM 554 O O . VAL A 1 78 ? -7.457 4.035 3.203 1.00 93.94 78 VAL A O 1
ATOM 557 N N . ALA A 1 79 ? -8.324 3.153 5.072 1.00 93.38 79 ALA A N 1
ATOM 558 C CA . ALA A 1 79 ? -7.817 1.803 4.837 1.00 93.38 79 ALA A CA 1
ATOM 559 C C . ALA A 1 79 ? -8.406 1.164 3.575 1.00 93.38 79 ALA A C 1
ATOM 561 O O . ALA A 1 79 ? -7.658 0.646 2.749 1.00 93.38 79 ALA A O 1
ATOM 562 N N . GLY A 1 80 ? -9.726 1.243 3.389 1.00 93.31 80 GLY A N 1
ATOM 563 C CA . GLY A 1 80 ? -10.380 0.754 2.176 1.00 93.31 80 GLY A CA 1
ATOM 564 C C . GLY A 1 80 ? -9.846 1.441 0.917 1.00 93.31 80 GLY A C 1
ATOM 565 O O . GLY A 1 80 ? -9.519 0.760 -0.050 1.00 93.31 80 GLY A O 1
ATOM 566 N N . ALA A 1 81 ? -9.679 2.767 0.952 1.00 95.50 81 ALA A N 1
ATOM 567 C CA . ALA A 1 81 ? -9.096 3.524 -0.154 1.00 95.50 81 ALA A CA 1
ATOM 568 C C . ALA A 1 81 ? -7.655 3.084 -0.460 1.00 95.50 81 ALA A C 1
ATOM 570 O O . ALA A 1 81 ? -7.341 2.833 -1.619 1.00 95.50 81 ALA A O 1
ATOM 571 N N . ALA A 1 82 ? -6.804 2.914 0.559 1.00 95.25 82 ALA A N 1
ATOM 572 C CA . ALA A 1 82 ? -5.435 2.421 0.380 1.00 95.25 82 ALA A CA 1
ATOM 573 C C . ALA A 1 82 ? -5.400 1.017 -0.256 1.00 95.25 82 ALA A C 1
ATOM 575 O O . ALA A 1 82 ? -4.607 0.765 -1.161 1.00 95.25 82 ALA A O 1
ATOM 576 N N . GLY A 1 83 ? -6.299 0.119 0.161 1.00 94.06 83 GLY A N 1
ATOM 577 C CA . GLY A 1 83 ? -6.435 -1.208 -0.445 1.00 94.06 83 GLY A CA 1
ATOM 578 C C . GLY A 1 83 ? -6.861 -1.154 -1.917 1.00 94.06 83 GLY A C 1
ATOM 579 O O . GLY A 1 83 ? -6.275 -1.845 -2.746 1.00 94.06 83 GLY A O 1
ATOM 580 N N . VAL A 1 84 ? -7.828 -0.298 -2.266 1.00 96.38 84 VAL A N 1
ATOM 581 C CA . VAL A 1 84 ? -8.269 -0.099 -3.661 1.00 96.38 84 VAL A CA 1
ATOM 582 C C . VAL A 1 84 ? -7.156 0.497 -4.521 1.00 96.38 84 VAL A C 1
ATOM 584 O O . VAL A 1 84 ? -6.944 0.034 -5.639 1.00 96.38 84 VAL A O 1
ATOM 587 N N . ILE A 1 85 ? -6.421 1.481 -3.999 1.00 96.44 85 ILE A N 1
ATOM 588 C CA . ILE A 1 85 ? -5.271 2.088 -4.679 1.00 96.44 85 ILE A CA 1
ATOM 589 C C . ILE A 1 85 ? -4.209 1.024 -4.991 1.00 96.44 85 ILE A C 1
ATOM 591 O O . ILE A 1 85 ? -3.731 0.958 -6.122 1.00 96.44 85 ILE A O 1
ATOM 595 N N . LEU A 1 86 ? -3.885 0.155 -4.025 1.00 94.69 86 LEU A N 1
ATOM 596 C CA . LEU A 1 86 ? -2.942 -0.948 -4.230 1.00 94.69 86 LEU A CA 1
ATOM 597 C C . LEU A 1 86 ? -3.419 -1.922 -5.316 1.00 94.69 86 LEU A C 1
ATOM 599 O O . LEU A 1 86 ? -2.649 -2.262 -6.209 1.00 94.69 86 LEU A O 1
ATOM 603 N N . ILE A 1 87 ? -4.686 -2.344 -5.273 1.00 95.31 87 ILE A N 1
ATOM 604 C CA . ILE A 1 87 ? -5.252 -3.247 -6.289 1.00 95.31 87 ILE A CA 1
ATOM 605 C C . ILE A 1 87 ? -5.203 -2.598 -7.677 1.00 95.31 87 ILE A C 1
ATOM 607 O O . ILE A 1 87 ? -4.780 -3.240 -8.636 1.00 95.31 87 ILE A O 1
ATOM 611 N N . GLY A 1 88 ? -5.610 -1.329 -7.783 1.00 94.19 88 GLY A N 1
ATOM 612 C CA . GLY A 1 88 ? -5.601 -0.585 -9.041 1.00 94.19 88 GLY A CA 1
ATOM 613 C C . GLY A 1 88 ? -4.197 -0.451 -9.628 1.00 94.19 88 GLY A C 1
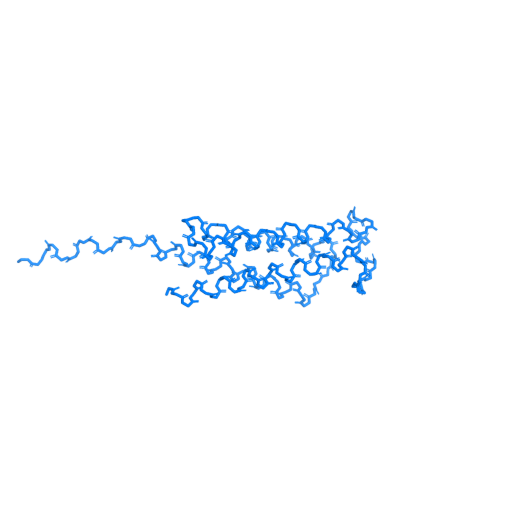ATOM 614 O O . GLY A 1 88 ? -4.025 -0.618 -10.833 1.00 94.19 88 GLY A O 1
ATOM 615 N N . TRP A 1 89 ? -3.190 -0.232 -8.779 1.00 93.81 89 TRP A N 1
ATOM 616 C CA . TRP A 1 89 ? -1.793 -0.207 -9.208 1.00 93.81 89 TRP A CA 1
ATOM 617 C C . TRP A 1 89 ? -1.332 -1.550 -9.766 1.00 93.81 89 TRP A C 1
ATOM 619 O O . TRP A 1 89 ? -0.824 -1.591 -10.881 1.00 93.81 89 TRP A O 1
ATOM 629 N N . ILE A 1 90 ? -1.562 -2.650 -9.041 1.00 90.62 90 ILE A N 1
ATOM 630 C CA . ILE A 1 90 ? -1.167 -3.986 -9.508 1.00 90.62 90 ILE A CA 1
ATOM 631 C C . ILE A 1 90 ? -1.881 -4.354 -10.815 1.00 90.62 90 ILE A C 1
ATOM 633 O O . ILE A 1 90 ? -1.258 -4.912 -11.719 1.00 90.62 90 ILE A O 1
ATOM 637 N N . ALA A 1 91 ? -3.164 -4.012 -10.951 1.00 89.31 91 ALA A N 1
ATOM 638 C CA . ALA A 1 91 ? -3.903 -4.219 -12.193 1.00 89.31 91 ALA A CA 1
ATOM 639 C C . ALA A 1 91 ? -3.296 -3.413 -13.354 1.00 89.31 91 ALA A C 1
ATOM 641 O O . ALA A 1 91 ? -3.047 -3.975 -14.418 1.00 89.31 91 ALA A O 1
ATOM 642 N N . GLY A 1 92 ? -3.006 -2.126 -13.139 1.00 86.88 92 GLY A N 1
ATOM 643 C CA . GLY A 1 92 ? -2.360 -1.272 -14.138 1.00 86.88 92 GLY A CA 1
ATOM 644 C C . GLY A 1 92 ? -0.977 -1.782 -14.539 1.00 86.88 92 GLY A C 1
ATOM 645 O O . GLY A 1 92 ? -0.678 -1.864 -15.724 1.00 86.88 92 GLY A O 1
ATOM 646 N N . GLU A 1 93 ? -0.163 -2.197 -13.571 1.00 86.06 93 GLU A N 1
ATOM 647 C CA . GLU A 1 93 ? 1.164 -2.767 -13.808 1.00 86.06 93 GLU A CA 1
ATOM 648 C C . GLU A 1 93 ? 1.085 -4.057 -14.639 1.00 86.06 93 GLU A C 1
ATOM 650 O O . GLU A 1 93 ? 1.819 -4.209 -15.611 1.00 86.06 93 GLU A O 1
ATOM 655 N N . THR A 1 94 ? 0.145 -4.950 -14.316 1.00 84.88 94 THR A N 1
ATOM 656 C CA . THR A 1 94 ? -0.059 -6.210 -15.055 1.00 84.88 94 THR A CA 1
ATOM 657 C C . THR A 1 94 ? -0.493 -5.951 -16.502 1.00 84.88 94 THR A C 1
ATOM 659 O O . THR A 1 94 ? -0.049 -6.648 -17.412 1.00 84.88 94 THR A O 1
ATOM 662 N N . ILE A 1 95 ? -1.338 -4.937 -16.728 1.00 84.25 95 ILE A N 1
ATOM 663 C CA . ILE A 1 95 ? -1.791 -4.539 -18.071 1.00 84.25 95 ILE A CA 1
ATOM 664 C C . ILE A 1 95 ? -0.643 -3.912 -18.871 1.00 84.25 95 ILE A C 1
ATOM 666 O O . ILE A 1 95 ? -0.472 -4.235 -20.039 1.00 84.25 95 ILE A O 1
ATOM 670 N N . LEU A 1 96 ? 0.146 -3.030 -18.251 1.00 80.88 96 LEU A N 1
ATOM 671 C CA . LEU A 1 96 ? 1.226 -2.298 -18.921 1.00 80.88 96 LEU A CA 1
ATOM 672 C C . LEU A 1 96 ? 2.436 -3.184 -19.247 1.00 80.88 96 LEU A C 1
ATOM 674 O O . LEU A 1 96 ? 3.061 -3.012 -20.290 1.00 80.88 96 LEU A O 1
ATOM 678 N N . ILE A 1 97 ? 2.781 -4.113 -18.354 1.00 81.06 97 ILE A N 1
ATOM 679 C CA . ILE A 1 97 ? 3.942 -5.002 -18.507 1.00 81.06 97 ILE A CA 1
ATOM 680 C C . ILE A 1 97 ? 3.576 -6.276 -19.299 1.00 81.06 97 ILE A C 1
ATOM 682 O O . ILE A 1 97 ? 4.465 -7.018 -19.707 1.00 81.06 97 ILE A O 1
ATOM 686 N N . GLU A 1 98 ? 2.280 -6.526 -19.542 1.00 74.12 98 GLU A N 1
ATOM 687 C CA . GLU A 1 98 ? 1.751 -7.739 -20.196 1.00 74.12 98 GLU A CA 1
ATOM 688 C C . GLU A 1 98 ? 2.293 -9.040 -19.573 1.00 74.12 98 GLU A C 1
ATOM 690 O O . GLU A 1 98 ? 2.571 -10.033 -20.247 1.00 74.12 98 GLU A O 1
ATOM 695 N N . GLY A 1 99 ? 2.460 -9.044 -18.251 1.00 73.44 99 GLY A N 1
ATOM 696 C CA . GLY A 1 99 ? 3.048 -10.158 -17.522 1.00 73.44 99 GLY A CA 1
ATOM 697 C C . GLY A 1 99 ? 2.559 -10.201 -16.085 1.00 73.44 99 GLY A C 1
ATOM 698 O O . GLY A 1 99 ? 2.426 -9.163 -15.439 1.00 73.44 99 GLY A O 1
ATOM 699 N N . PHE A 1 100 ? 2.304 -11.414 -15.590 1.00 77.75 100 PHE A N 1
ATOM 700 C CA . PHE A 1 100 ? 1.907 -11.650 -14.208 1.00 77.75 100 PHE A CA 1
ATOM 701 C C . PHE A 1 100 ? 3.063 -12.245 -13.405 1.00 77.75 100 PHE A C 1
ATOM 703 O O . PHE A 1 100 ? 3.615 -13.285 -13.771 1.00 77.75 100 PHE A O 1
ATOM 710 N N . SER A 1 101 ? 3.411 -11.612 -12.288 1.00 85.31 101 SER A N 1
ATOM 711 C CA . SER A 1 101 ? 4.416 -12.120 -11.354 1.00 85.31 101 SER A CA 1
ATOM 712 C C . SER A 1 101 ? 3.791 -12.621 -10.052 1.00 85.31 101 SER A C 1
ATOM 714 O O . SER A 1 101 ? 2.721 -12.186 -9.625 1.00 85.31 101 SER A O 1
ATOM 716 N N . TRP A 1 102 ? 4.505 -13.509 -9.358 1.00 87.06 102 TRP A N 1
ATOM 717 C 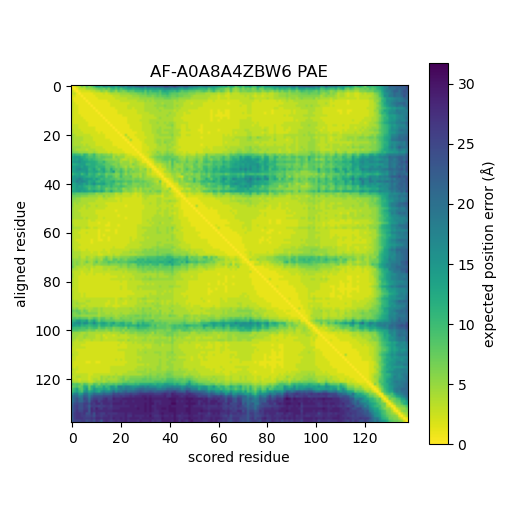CA . TRP A 1 102 ? 4.104 -13.965 -8.025 1.00 87.06 102 TRP A CA 1
ATOM 718 C C . TRP A 1 102 ? 3.928 -12.804 -7.029 1.00 87.06 102 TRP A C 1
ATOM 720 O O . TRP A 1 102 ? 2.988 -12.806 -6.234 1.00 87.06 102 TRP A O 1
ATOM 730 N N . LEU A 1 103 ? 4.794 -11.782 -7.099 1.00 87.25 103 LEU A N 1
ATOM 731 C CA . LEU A 1 103 ? 4.689 -10.590 -6.252 1.00 87.25 103 LEU A CA 1
ATOM 732 C C . LEU A 1 103 ? 3.383 -9.830 -6.502 1.00 87.25 103 LEU A C 1
ATOM 734 O O . LEU A 1 103 ? 2.732 -9.422 -5.543 1.00 87.25 103 LEU A O 1
ATOM 738 N N . GLN A 1 104 ? 2.979 -9.670 -7.764 1.00 88.25 104 GLN A N 1
ATOM 739 C CA . GLN A 1 104 ? 1.714 -9.015 -8.105 1.00 88.25 104 GLN A CA 1
ATOM 740 C C . GLN A 1 104 ? 0.528 -9.763 -7.489 1.00 88.25 104 GLN A C 1
ATOM 742 O O . GLN A 1 104 ? -0.313 -9.142 -6.841 1.00 88.25 104 GLN A O 1
ATOM 747 N N . GLY A 1 105 ? 0.502 -11.096 -7.588 1.00 89.81 105 GLY A N 1
ATOM 748 C CA . GLY A 1 105 ? -0.524 -11.914 -6.934 1.00 89.81 105 GLY A CA 1
ATOM 749 C C . GLY A 1 105 ? -0.568 -11.734 -5.415 1.00 89.81 105 GLY A C 1
ATOM 750 O O . GLY A 1 105 ? -1.646 -11.560 -4.841 1.00 89.81 105 GLY A O 1
ATOM 751 N N . LEU A 1 106 ? 0.599 -11.705 -4.767 1.00 93.12 106 LEU A N 1
ATOM 752 C CA . LEU A 1 106 ? 0.706 -11.476 -3.327 1.00 93.12 106 LEU A CA 1
ATOM 753 C C . LEU A 1 106 ? 0.147 -10.102 -2.923 1.00 93.12 106 LEU A C 1
ATOM 755 O O . LEU A 1 106 ? -0.668 -10.024 -2.003 1.00 93.12 106 LEU A O 1
ATOM 759 N N . TYR A 1 107 ? 0.545 -9.025 -3.603 1.00 92.69 107 TYR A N 1
ATOM 760 C CA . TYR A 1 107 ? 0.092 -7.671 -3.265 1.00 92.69 107 TYR A CA 1
ATOM 761 C C . TYR A 1 107 ? -1.373 -7.419 -3.625 1.00 92.69 107 TYR A C 1
ATOM 763 O O . TYR A 1 107 ? -2.070 -6.689 -2.916 1.00 92.69 107 TYR A O 1
ATOM 771 N N . LEU A 1 108 ? -1.881 -8.067 -4.673 1.00 93.62 108 LEU A N 1
ATOM 772 C CA . LEU A 1 108 ? -3.305 -8.047 -4.985 1.00 93.62 108 LEU A CA 1
ATOM 773 C C . LEU A 1 108 ? -4.115 -8.708 -3.860 1.00 93.62 108 LEU A C 1
ATOM 775 O O . LEU A 1 108 ? -5.135 -8.164 -3.431 1.00 93.62 108 LEU A O 1
ATOM 779 N N . LEU A 1 109 ? -3.624 -9.826 -3.311 1.00 95.25 109 LEU A N 1
ATOM 780 C CA . LEU A 1 109 ? -4.243 -10.497 -2.168 1.00 95.25 109 LEU A CA 1
ATOM 781 C C . LEU A 1 109 ? -4.202 -9.638 -0.895 1.00 95.25 109 LEU A C 1
ATOM 783 O O . LEU A 1 109 ? -5.209 -9.560 -0.183 1.00 95.25 109 LEU A O 1
ATOM 787 N N . THR A 1 110 ? -3.081 -8.976 -0.587 1.00 94.62 110 THR A N 1
ATOM 788 C CA . THR A 1 110 ? -3.017 -8.100 0.597 1.00 94.62 110 THR A CA 1
ATOM 789 C C . THR A 1 110 ? -3.925 -6.882 0.440 1.00 94.62 110 THR A C 1
ATOM 791 O O . THR A 1 110 ? -4.631 -6.534 1.389 1.00 94.62 110 THR A O 1
ATOM 794 N N . GLY A 1 111 ? -3.989 -6.279 -0.751 1.00 93.25 111 GLY A N 1
ATOM 795 C CA . GLY A 1 111 ? -4.932 -5.204 -1.071 1.00 93.25 111 GLY A CA 1
ATOM 796 C C . GLY A 1 111 ? -6.388 -5.637 -0.898 1.00 93.25 111 GLY A C 1
ATOM 797 O O . GLY A 1 111 ? -7.151 -4.977 -0.189 1.00 93.25 111 GLY A O 1
ATOM 798 N N . ALA A 1 112 ? -6.758 -6.794 -1.452 1.00 95.56 112 ALA A N 1
ATOM 799 C CA . ALA A 1 112 ? -8.096 -7.365 -1.293 1.00 95.56 112 ALA A CA 1
ATOM 800 C C . ALA A 1 112 ? -8.428 -7.647 0.180 1.00 95.56 112 ALA A C 1
ATOM 802 O O . ALA A 1 112 ? -9.526 -7.336 0.644 1.00 95.56 112 ALA A O 1
ATOM 803 N N . THR A 1 113 ? -7.458 -8.160 0.942 1.00 94.62 113 THR A N 1
ATOM 804 C CA . THR A 1 113 ? -7.601 -8.405 2.384 1.00 94.62 113 THR A CA 1
ATOM 805 C C . THR A 1 113 ? -7.874 -7.108 3.143 1.00 94.62 113 THR A C 1
ATOM 807 O O . THR A 1 113 ? -8.784 -7.062 3.971 1.00 94.62 113 THR A O 1
ATOM 810 N N . VAL A 1 114 ? -7.148 -6.027 2.842 1.00 95.44 114 VAL A N 1
ATOM 811 C CA . VAL A 1 114 ? -7.378 -4.707 3.453 1.00 95.44 114 VAL A CA 1
ATOM 812 C C . VAL A 1 114 ? -8.798 -4.211 3.169 1.00 95.44 114 VAL A C 1
ATOM 814 O O . VAL A 1 114 ? -9.495 -3.804 4.101 1.00 95.44 114 VAL A O 1
ATOM 817 N N . VAL A 1 115 ? -9.261 -4.295 1.918 1.00 95.19 115 VAL A N 1
ATOM 818 C CA . VAL A 1 115 ? -10.622 -3.876 1.532 1.00 95.19 115 VAL A CA 1
ATOM 819 C C . VAL A 1 115 ? -11.689 -4.726 2.233 1.00 95.19 115 VAL A C 1
ATOM 821 O O . VAL A 1 115 ? -12.646 -4.184 2.797 1.00 95.19 115 VAL A O 1
ATOM 824 N N . ALA A 1 116 ? -11.520 -6.048 2.261 1.00 94.25 116 ALA A N 1
ATOM 825 C CA . ALA A 1 116 ? -12.451 -6.967 2.913 1.00 94.25 116 ALA A CA 1
ATOM 826 C C . ALA A 1 116 ? -12.540 -6.714 4.428 1.00 94.25 116 ALA A C 1
ATOM 828 O O . ALA A 1 116 ? -13.630 -6.628 4.995 1.00 94.25 116 ALA A O 1
ATOM 829 N N . LEU A 1 117 ? -11.403 -6.523 5.098 1.00 92.81 117 LEU A N 1
ATOM 830 C CA . LEU A 1 117 ? -11.373 -6.231 6.532 1.00 92.81 117 LEU A CA 1
ATOM 831 C C . LEU A 1 117 ? -11.967 -4.853 6.847 1.00 92.81 117 LEU A C 1
ATOM 833 O O . LEU A 1 117 ? -12.722 -4.721 7.814 1.00 92.81 117 LEU A O 1
ATOM 837 N N . ALA A 1 118 ? -11.667 -3.837 6.034 1.00 92.75 118 ALA A N 1
ATOM 838 C CA . ALA A 1 118 ? -12.209 -2.492 6.200 1.00 92.75 118 ALA A CA 1
ATOM 839 C C . ALA A 1 118 ? -13.741 -2.470 6.062 1.00 92.75 118 ALA A C 1
ATOM 841 O O . ALA A 1 118 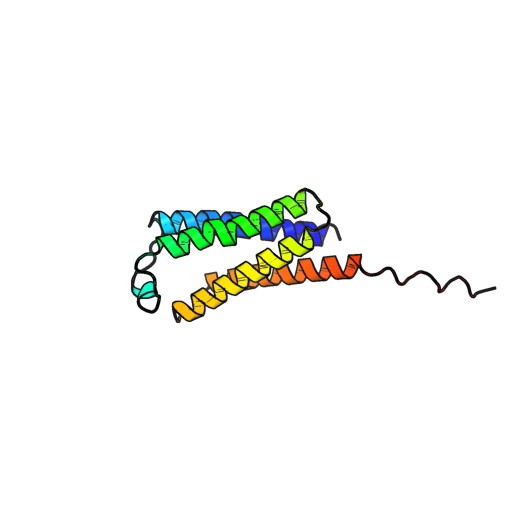? -14.432 -1.891 6.905 1.00 92.75 118 ALA A O 1
ATOM 842 N N . THR A 1 119 ? -14.281 -3.145 5.045 1.00 91.31 119 THR A N 1
ATOM 843 C CA . THR A 1 119 ? -15.732 -3.244 4.807 1.00 91.31 119 THR A CA 1
ATOM 844 C C . THR A 1 119 ? -16.439 -4.060 5.886 1.00 91.31 119 THR A C 1
ATOM 846 O O . THR A 1 119 ? -17.462 -3.614 6.411 1.00 91.31 119 THR A O 1
ATOM 849 N N . HIS A 1 120 ? -15.870 -5.194 6.301 1.00 90.56 120 HIS A N 1
ATOM 850 C CA . HIS A 1 120 ? -16.422 -6.023 7.373 1.00 90.56 120 HIS A CA 1
ATOM 851 C C . HIS A 1 120 ? -16.492 -5.267 8.714 1.00 90.56 120 HIS A C 1
ATOM 853 O O . HIS A 1 120 ? -17.508 -5.301 9.413 1.00 90.56 120 HIS A O 1
ATOM 859 N N . LEU A 1 121 ? -15.435 -4.527 9.067 1.00 88.00 121 LEU A N 1
ATOM 860 C CA . LEU A 1 121 ? -15.417 -3.686 10.269 1.00 88.00 121 LEU A CA 1
ATOM 861 C C . LEU A 1 121 ? -16.409 -2.515 10.177 1.00 88.00 121 LEU A C 1
ATOM 863 O O . LEU A 1 121 ? -17.042 -2.175 11.178 1.00 88.00 121 LEU A O 1
ATOM 867 N N . ALA A 1 122 ? -16.581 -1.923 8.992 1.00 87.19 122 ALA A N 1
ATOM 868 C CA . ALA A 1 122 ? -17.526 -0.828 8.780 1.00 87.19 122 ALA A CA 1
ATOM 869 C C . ALA A 1 122 ? -18.990 -1.298 8.850 1.00 87.19 122 ALA A C 1
ATOM 871 O O . ALA A 1 122 ? -19.830 -0.595 9.410 1.00 87.19 122 ALA A O 1
ATOM 872 N N . GLY A 1 123 ? -19.299 -2.491 8.329 1.00 82.19 123 GLY A N 1
ATOM 873 C CA . GLY A 1 123 ? -20.632 -3.099 8.412 1.00 82.19 123 GLY A CA 1
ATOM 874 C C . GLY A 1 123 ? -21.039 -3.440 9.848 1.00 82.19 123 GLY A C 1
ATOM 875 O O . GLY A 1 123 ? -22.164 -3.157 10.259 1.00 82.19 123 GLY A O 1
ATOM 876 N N . GLY A 1 124 ? -20.098 -3.948 10.652 1.00 76.38 124 GLY A N 1
ATOM 877 C CA . GLY A 1 124 ? -20.337 -4.231 12.070 1.00 76.38 124 GLY A CA 1
ATOM 878 C C . GLY A 1 124 ? -20.621 -2.980 12.913 1.00 76.38 124 GLY A C 1
ATOM 879 O O . GLY A 1 124 ? -21.431 -3.034 13.834 1.00 76.38 124 GLY A O 1
ATOM 880 N N . ALA A 1 125 ? -20.012 -1.838 12.579 1.00 66.94 125 ALA A N 1
ATOM 881 C CA . ALA A 1 125 ? -20.269 -0.565 13.261 1.00 66.94 125 ALA A CA 1
ATOM 882 C C . ALA A 1 125 ? -21.647 0.041 12.923 1.00 66.94 125 ALA A C 1
ATOM 884 O O . ALA A 1 125 ? -22.186 0.818 13.707 1.00 66.94 125 ALA A O 1
ATOM 885 N N . ARG A 1 126 ? -22.226 -0.318 11.768 1.00 62.66 126 ARG A N 1
ATOM 886 C CA . ARG A 1 126 ? -23.518 0.186 11.266 1.00 62.66 126 ARG A CA 1
ATOM 887 C C . ARG A 1 126 ? -24.710 -0.718 11.584 1.00 62.66 126 ARG A C 1
ATOM 889 O O . ARG A 1 126 ? -25.745 -0.588 10.941 1.00 62.66 126 ARG A O 1
ATOM 896 N N . SER A 1 127 ? -24.621 -1.586 12.591 1.00 53.88 127 SER A N 1
ATOM 897 C CA . SER A 1 127 ? -25.767 -2.389 13.049 1.00 53.88 127 SER A CA 1
ATOM 898 C C . SER A 1 127 ? -26.404 -1.847 14.349 1.00 53.88 127 SER A C 1
ATOM 900 O O . SER A 1 127 ? -26.173 -2.430 15.405 1.00 53.88 127 SER A O 1
ATOM 902 N N . PRO A 1 128 ? -27.238 -0.779 14.322 1.00 53.72 128 PRO A N 1
ATOM 903 C CA . PRO A 1 128 ? -28.064 -0.369 15.463 1.00 53.72 128 PRO A CA 1
ATOM 904 C C . PRO A 1 128 ? -29.419 -1.094 15.592 1.00 53.72 128 PRO A C 1
ATOM 906 O O . PRO A 1 128 ? -30.226 -0.705 16.432 1.00 53.72 128 PRO A O 1
ATOM 909 N N . HIS A 1 129 ? -29.732 -2.132 14.809 1.00 55.78 129 HIS A N 1
ATOM 910 C CA . HIS A 1 129 ? -31.088 -2.708 14.803 1.00 55.78 129 HIS A CA 1
ATOM 911 C C . HIS A 1 129 ? -31.311 -3.829 15.842 1.00 55.78 129 HIS A C 1
ATOM 913 O O . HIS A 1 129 ? -31.748 -4.932 15.512 1.00 55.78 129 HIS A O 1
ATOM 919 N N . ARG A 1 130 ? -31.053 -3.548 17.126 1.00 59.09 130 ARG A N 1
ATOM 920 C CA . ARG A 1 130 ? -31.583 -4.349 18.253 1.00 59.09 130 ARG A CA 1
ATOM 921 C C . ARG A 1 130 ? -32.279 -3.483 19.308 1.00 59.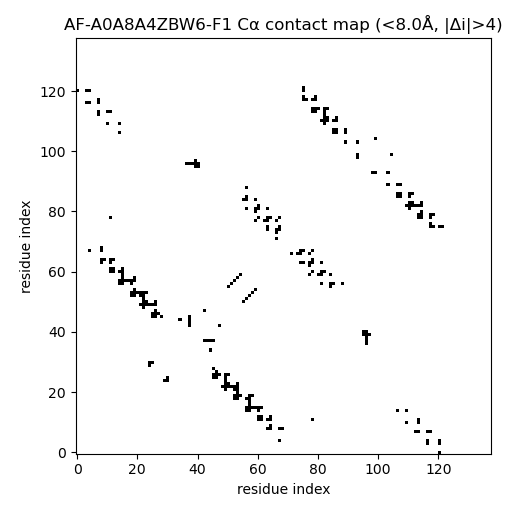09 130 ARG A C 1
ATOM 923 O O . ARG A 1 130 ? -32.347 -3.851 20.472 1.00 59.09 130 ARG A O 1
ATOM 930 N N . LEU A 1 131 ? -32.811 -2.339 18.890 1.00 65.44 131 LEU A N 1
ATOM 931 C CA . LEU A 1 131 ? -33.793 -1.571 19.649 1.00 65.44 131 LEU A CA 1
ATOM 932 C C . LEU A 1 131 ? -35.183 -2.047 19.197 1.00 65.44 131 LEU A C 1
ATOM 934 O O . LEU A 1 131 ? -35.551 -1.815 18.051 1.00 65.44 131 LEU A O 1
ATOM 938 N N . GLY A 1 132 ? -35.933 -2.758 20.048 1.00 53.81 132 GLY A N 1
ATOM 939 C CA . GLY A 1 132 ? -37.389 -2.892 19.855 1.00 53.81 132 GLY A CA 1
ATOM 940 C C . GLY A 1 132 ? -38.052 -4.258 20.063 1.00 53.81 132 GLY A C 1
ATOM 941 O O . GLY A 1 132 ? -39.274 -4.312 19.981 1.00 53.81 132 GLY A O 1
ATOM 942 N N . ARG A 1 133 ? -37.335 -5.359 20.348 1.00 60.09 133 ARG A N 1
ATOM 943 C CA . ARG A 1 133 ? -37.999 -6.675 20.533 1.00 60.09 133 ARG A CA 1
ATOM 944 C C . ARG A 1 133 ? -38.453 -6.994 21.965 1.00 60.09 133 ARG A C 1
ATOM 946 O O . ARG A 1 133 ? -39.210 -7.941 22.133 1.00 60.09 133 ARG A O 1
ATOM 953 N N . ASP A 1 134 ? -38.085 -6.173 22.949 1.00 58.06 134 ASP A N 1
ATOM 954 C CA . ASP A 1 134 ? -38.450 -6.388 24.362 1.00 58.06 134 ASP A CA 1
ATOM 955 C C . ASP A 1 134 ? -39.565 -5.454 24.871 1.00 58.06 134 ASP A C 1
ATOM 957 O O . ASP A 1 134 ? -40.008 -5.586 26.004 1.00 58.06 134 ASP A O 1
ATOM 961 N N . ALA A 1 135 ? -40.090 -4.551 24.033 1.00 60.16 135 ALA A N 1
ATOM 962 C CA . ALA A 1 135 ? -41.174 -3.634 24.414 1.00 60.16 135 ALA A CA 1
ATOM 963 C C . ALA A 1 135 ? -42.596 -4.212 24.218 1.00 60.16 135 ALA A C 1
ATOM 965 O O . ALA A 1 135 ? -43.570 -3.479 24.332 1.00 60.16 135 ALA A O 1
ATOM 966 N N . THR A 1 136 ? -42.736 -5.501 23.885 1.00 61.81 136 THR A N 1
ATOM 967 C CA . THR A 1 136 ? -44.039 -6.125 23.548 1.00 61.81 136 THR A CA 1
ATOM 968 C C . THR A 1 136 ? -44.336 -7.422 24.303 1.00 61.81 136 THR A C 1
ATOM 970 O O . THR A 1 136 ? -45.240 -8.161 23.923 1.00 61.81 136 THR A O 1
ATOM 973 N N . ARG A 1 137 ? -43.609 -7.716 25.387 1.00 55.09 137 ARG A N 1
ATOM 974 C CA . ARG A 1 137 ? -43.969 -8.804 26.310 1.00 55.09 137 ARG A CA 1
ATOM 975 C C . ARG A 1 137 ? -44.376 -8.227 27.662 1.00 55.09 137 ARG A C 1
ATOM 977 O O . ARG A 1 137 ? -43.611 -8.272 28.618 1.00 55.09 137 ARG A O 1
ATOM 984 N N . THR A 1 138 ? -45.575 -7.659 27.682 1.00 69.06 138 THR A N 1
ATOM 985 C CA . THR A 1 138 ? -46.418 -7.508 28.876 1.00 69.06 138 THR A CA 1
ATOM 986 C C . THR A 1 138 ? -47.562 -8.493 28.768 1.00 69.06 138 THR A C 1
ATOM 988 O O . THR A 1 138 ? -48.134 -8.544 27.655 1.00 69.06 138 THR A O 1
#

Secondary structure (DSSP, 8-state):
-HHHHHHHHHHHHHHHHHHHHHHHHHHTT-S---GGGGTTSS-SSTHHHHHHIIIIIIHHHHHHHHHHHTT-TTHHHHHHHHHHHHHHHHHHHHHHHT---HHHHHHHHHHHHHHHHHHHHHHHHT--TTSSSSTT--

Solvent-accessible surface area (backbone atoms only — not comparable to full-atom values): 7254 Å² total; per-residue (Å²): 112,70,68,61,52,50,50,43,34,51,52,24,45,49,51,12,53,52,24,33,51,50,11,50,34,38,49,69,62,72,50,98,70,67,71,72,52,35,73,71,37,100,48,96,55,55,44,65,63,12,48,43,32,24,54,55,45,8,41,36,18,41,52,18,24,51,28,51,72,70,64,41,96,56,17,46,58,42,30,27,50,29,14,50,52,40,34,52,48,46,53,52,49,33,64,41,48,72,51,87,51,73,66,48,55,53,49,38,50,52,14,51,48,31,31,52,50,24,51,54,56,52,55,66,74,68,64,77,87,80,77,72,86,77,84,74,78,126

=== Feature glossary ===
A reading guide for the features in this record.

Start from the sequence.

  · This is the polypeptide sequence — one letter per residue, N-terminus first. Length ranges from a few dozen residues for small domains to over a thousand for large multi-domain proteins.

Fold it, and you get atomic coordinates and the backbone conformation that goes with them.

  · Structure coordinates are given as an mmCIF _atom_site loop: one row per atom with element, residue name, chain id, sequence number, and x/y/z position in Å. Only the four main-chain atoms per residue are included here; side chains are omitted to keep the record compact.

  · Backbone dihedral angles. Every residue except chain termini has a φ (preceding-C → N → Cα → C) and a ψ (N → Cα → C → next-N). They are reported in degrees following the IUPAC sign convention. Secondary structure is essentially a statement about which (φ, ψ) basin each residue occupies.

  · The SS8 string is DSSP's per-residue secondary-structure call. α-helix (H) means an i→i+4 H-bond ladder; β-strand (E) means the residue participates in a β-sheet; 3₁₀ (G) and π (I) are tighter and wider helices; T/S are turns/bends; '-' is loop.

  · SS3 is a coarse helix/strand/coil call (letters a/b/c) made by the P-SEA algorithm from inter-Cα distances and dihedrals. It is less detailed than DSSP but needs only Cα positions.

Summarize the fold with a handful of shape descriptors and a per-residue structural alphabet.

  · Radius of gyration (Rg) is the root-mean-square distance of Cα atoms from their centroid — a single number for overall size and compactness. A globular domain of N residues has Rg ≈ 2.2·N^0.38 Å; an extended or disordered chain has a much larger Rg. The Cα contact count is the number of residue pairs whose Cα atoms are within 8 Å and are more than four positions apart in sequence — a standard proxy for tertiary packing density. The bounding box is the smallest axis-aligned box enclosing all Cα atoms.

  · The Foldseek 3Di string encodes local tertiary geometry as a 20-letter alphabet — one character per residue — derived from the relative positions of nearby Cα atoms. Unlike the amino-acid sequence, 3Di is a direct function of the 3D structure, so two proteins with the same fold have similar 3Di strings even at low sequence identity.

  · Solvent-accessible surface area (SASA) is the area in Å² traced out by the centre of a 1.4 Å probe sphere (a water molecule) rolled over the protein's van der Waals surface (Shrake–Rupley / Lee–Richards construction). Buried residues have near-zero SASA; fully exposed residues can exceed 200 Å². The total SASA scales roughly with the number of surface residues.

Ask how reliable the model is.

  · pLDDT (predicted Local Distance Difference Test) is AlphaFold's per-residue confidence score, ranging from 0 to 100. Values above 90 indicate high confidence (typically well-packed cores); 70–90 is confident; 50–70 low confidence; below 50 usually means the region is disordered or the prediction is unreliable there. AlphaFold stores pLDDT in the mmCIF B-factor column.

  · B-factor (Debye–Waller factor) reflects atomic displacement in the crystal lattice. It is an experimental observable (units Å²), not a prediction; low values mean the atom is pinned down, high values mean it moves or is heterogeneous across the crystal.

  · Predicted Aligned Error (PAE) is an AlphaFold confidence matrix: entry (i, j) is the expected error in the position of residue j, in ångströms, when the predicti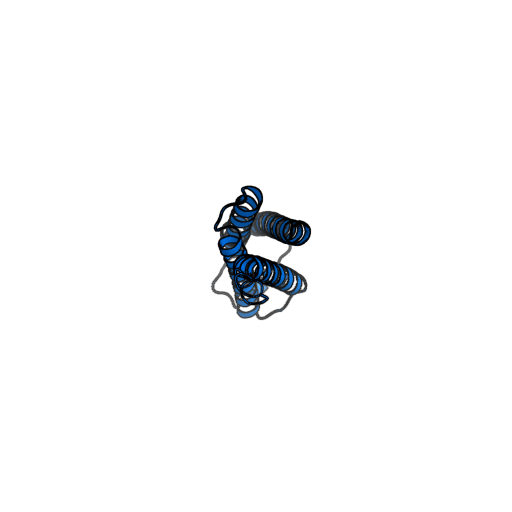on is superimposed on the true structure at residue i. Low PAE within a block of residues means that block is internally rigid and well-predicted; high PAE between two blocks means their relative placement is uncertain even if each block individually is confident.

Place it in context: what it resembles, what it is annotated as, and how it looks.

  · Nearest PDB neighbors are the top structural matches found by Foldseek when searching this structure against the entire Protein Data Bank. Each hit reports a TM-score (0 to 1; >0.5 almost always implies the same fold) and an E-value. These are *structural* homologs — they may share no detectable sequence similarity.

  · Functional annotations link the protein to curated databases. InterPro entries identify conserved domains and families by matching the sequence against member-database signatures (Pfam, PROSITE, CDD, …). Gene Ontology (GO) terms describe molecular function, biological process, and cellular component in a controlled vocabulary. CATH places the structure in a hierarchical fold classification (Class/Architecture/Topology/Homologous-superfamily). The organism is the so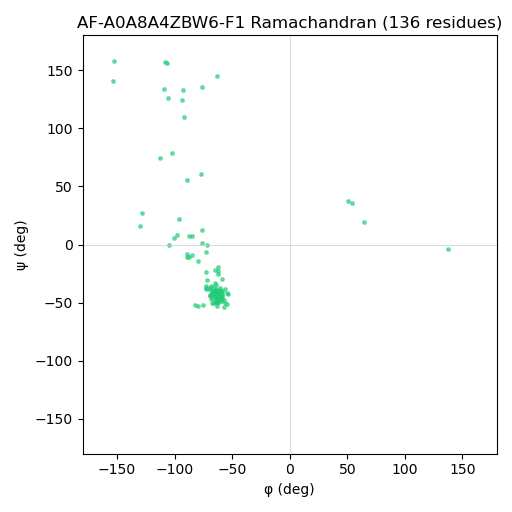urce species.

  · Three diagnostic plots accompany the record. The Cα contact map visualizes the tertiary structure as a 2D adjacency matrix (8 Å cutoff, sequence-local contacts suppressed). The Ramachandran plot shows the distribution of backbone (φ, ψ) torsions, with points in the α and β basins reflecting secondary structure content. The PAE plot shows AlphaFold's inter-residue confidence as a color matrix.

  · Six rendered views show the 3D structure from the faces of a cube — i.e. along ±x, ±y, ±z. Rendering representation is drawn randomly per protein from cartoon (secondary-structure ribbons), sticks (backbone bonds), or molecular surface; coloring is either N→C rainbow (blue at the N-terminus through red at the C-terminus) or one color per chain.